Protein AF-W4RV74-F1 (afdb_monomer)

Foldseek 3Di:
DDKDKDQFQDPPAEEAEAEDDQPDDQCPCVVVCCVVPRRHIYMGDDDPDNPPDVPPPPPVVVVVD

Structure (mmCIF, N/CA/C/O backbone):
data_AF-W4RV74-F1
#
_entry.id   AF-W4RV74-F1
#
loop_
_atom_site.group_PDB
_atom_site.id
_atom_site.type_symbol
_atom_site.label_atom_id
_atom_site.label_alt_id
_atom_site.label_comp_id
_atom_site.label_asym_id
_atom_site.label_entity_id
_atom_site.label_seq_id
_atom_site.pdbx_PDB_ins_code
_atom_site.Cartn_x
_atom_site.Cartn_y
_atom_site.Cartn_z
_atom_site.occ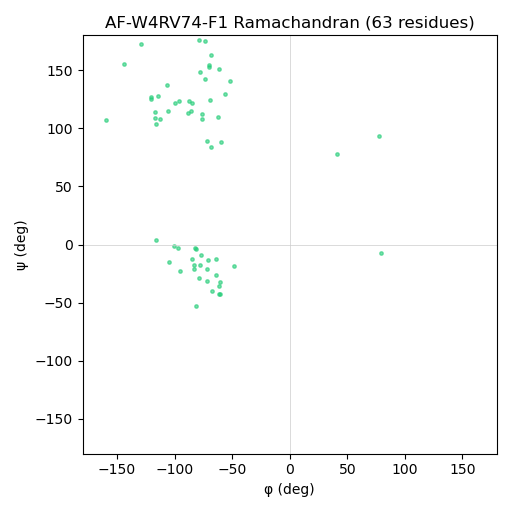upancy
_atom_site.B_iso_or_equiv
_atom_site.auth_seq_id
_atom_site.auth_comp_id
_atom_site.auth_asym_id
_atom_site.auth_atom_id
_atom_site.pdbx_PDB_model_num
ATOM 1 N N . MET A 1 1 ? 9.338 14.022 -3.576 1.00 61.12 1 MET A N 1
ATOM 2 C CA . MET A 1 1 ? 8.764 12.883 -2.829 1.00 61.12 1 MET A CA 1
ATOM 3 C C . MET A 1 1 ? 7.246 13.015 -2.814 1.00 61.12 1 MET A C 1
ATOM 5 O O . MET A 1 1 ? 6.743 13.990 -2.267 1.00 61.12 1 MET A O 1
ATOM 9 N N . LYS A 1 2 ? 6.529 12.107 -3.485 1.00 75.12 2 LYS A N 1
ATOM 10 C CA . LYS A 1 2 ? 5.057 12.047 -3.466 1.00 75.12 2 LYS A CA 1
ATOM 11 C C . LYS A 1 2 ? 4.641 10.849 -2.621 1.00 75.12 2 LYS A C 1
ATOM 13 O O . LYS A 1 2 ? 5.274 9.803 -2.707 1.00 75.12 2 LYS A O 1
ATOM 18 N N . HIS A 1 3 ? 3.630 11.015 -1.785 1.00 83.69 3 HIS A N 1
ATOM 19 C CA . HIS A 1 3 ? 3.069 9.930 -0.992 1.00 83.69 3 HIS A CA 1
ATOM 20 C C . HIS A 1 3 ? 1.560 10.118 -0.867 1.00 83.69 3 HIS A C 1
ATOM 22 O O . HIS A 1 3 ? 1.057 11.238 -0.976 1.00 83.69 3 HIS A O 1
ATOM 28 N N . ILE A 1 4 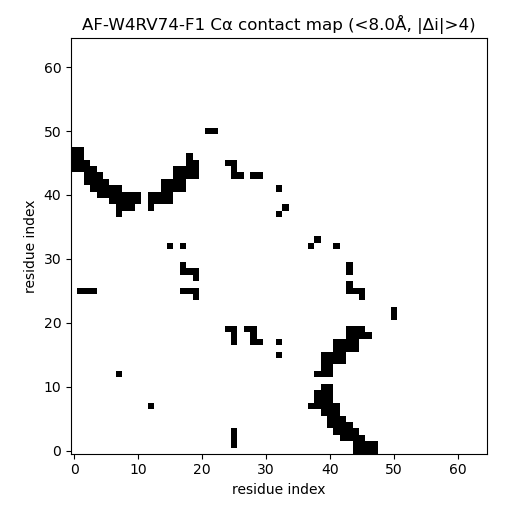? 0.860 9.016 -0.634 1.00 85.12 4 ILE A N 1
ATOM 29 C CA . ILE A 1 4 ? -0.568 8.976 -0.342 1.00 85.12 4 ILE A CA 1
ATOM 30 C C . ILE A 1 4 ? -0.720 8.331 1.022 1.00 85.12 4 ILE A C 1
ATOM 32 O O . ILE A 1 4 ? -0.216 7.234 1.255 1.00 85.12 4 ILE A O 1
ATOM 36 N N . PHE A 1 5 ? -1.423 9.017 1.914 1.00 89.00 5 PHE A N 1
ATOM 37 C CA . PHE A 1 5 ? -1.811 8.464 3.198 1.00 89.00 5 PHE A CA 1
ATOM 38 C C . PHE A 1 5 ? -3.332 8.390 3.275 1.00 89.00 5 PHE A C 1
ATOM 40 O O . PHE A 1 5 ? -4.008 9.418 3.311 1.00 89.00 5 PHE A O 1
ATOM 47 N N . ASN A 1 6 ? -3.856 7.169 3.329 1.00 87.00 6 ASN A N 1
ATOM 48 C CA . ASN A 1 6 ? -5.264 6.896 3.562 1.00 87.00 6 ASN A CA 1
ATOM 49 C C . ASN A 1 6 ? -5.423 6.385 4.989 1.00 87.00 6 ASN A C 1
ATOM 51 O O . ASN A 1 6 ? -4.918 5.321 5.351 1.00 87.00 6 ASN A O 1
ATOM 55 N N . LYS A 1 7 ? -6.128 7.161 5.810 1.00 86.56 7 LYS A N 1
ATOM 56 C CA . LYS A 1 7 ? -6.415 6.779 7.188 1.00 86.56 7 LYS A CA 1
ATOM 57 C C . LYS A 1 7 ? -7.395 5.605 7.195 1.00 86.56 7 LYS A C 1
ATOM 59 O O . LYS A 1 7 ? -8.482 5.707 6.631 1.00 86.56 7 LYS A O 1
ATOM 64 N N . GLY A 1 8 ? -7.000 4.520 7.850 1.00 86.06 8 GLY A N 1
ATOM 65 C CA . GLY A 1 8 ? -7.837 3.342 8.041 1.00 86.06 8 GLY A CA 1
ATOM 66 C C . GLY A 1 8 ? -9.007 3.619 8.981 1.00 86.06 8 GLY A C 1
ATOM 67 O O . GLY A 1 8 ? -9.006 4.589 9.746 1.00 86.06 8 GLY A O 1
ATOM 68 N N . LYS A 1 9 ? -10.010 2.742 8.941 1.00 86.88 9 LYS A N 1
ATOM 69 C CA . LYS A 1 9 ? -11.193 2.819 9.811 1.00 86.88 9 LYS A CA 1
ATOM 70 C C . LYS A 1 9 ? -10.854 2.447 11.254 1.00 86.88 9 LYS A C 1
ATOM 72 O O . LYS A 1 9 ? -11.453 2.987 12.182 1.00 86.88 9 LYS A O 1
ATOM 77 N N . VAL A 1 10 ? -9.881 1.554 11.443 1.00 88.69 10 VAL A N 1
ATOM 78 C CA . VAL A 1 10 ? -9.519 1.014 12.755 1.00 88.69 10 VAL A CA 1
ATOM 79 C C . VAL A 1 10 ? -8.114 1.494 13.145 1.00 88.69 10 VAL A C 1
ATOM 81 O O . VAL A 1 10 ? -7.125 1.027 12.585 1.00 88.69 10 VAL A O 1
ATOM 84 N N . PRO A 1 11 ? -7.983 2.412 14.120 1.00 80.88 11 PRO A N 1
ATOM 85 C CA . PRO A 1 11 ? -6.692 2.998 14.491 1.00 80.88 11 PRO A CA 1
ATOM 86 C C . PRO A 1 11 ? -5.743 2.028 15.211 1.00 80.88 11 PRO A C 1
ATOM 88 O O . PRO A 1 11 ? -4.566 2.334 15.357 1.00 80.88 11 PRO A O 1
ATOM 91 N N . THR A 1 12 ? -6.235 0.873 15.669 1.00 87.81 12 THR A N 1
ATOM 92 C CA . THR A 1 12 ? -5.416 -0.176 16.296 1.00 87.81 12 THR A CA 1
ATOM 93 C C . THR A 1 12 ? -4.767 -1.118 15.282 1.00 87.81 12 THR A C 1
ATOM 95 O O . THR A 1 12 ? -3.885 -1.890 15.656 1.00 87.81 12 THR A O 1
ATOM 98 N N . LYS A 1 13 ? -5.186 -1.073 14.011 1.00 86.75 13 LYS A N 1
ATOM 99 C CA . LYS A 1 13 ? -4.615 -1.904 12.950 1.00 86.75 13 LYS A CA 1
ATOM 100 C C . LYS A 1 13 ? -3.267 -1.347 12.472 1.00 86.75 13 LYS A C 1
ATOM 102 O O . LYS A 1 13 ? -3.063 -0.130 12.485 1.00 86.75 13 LYS A O 1
ATOM 107 N N . PRO A 1 14 ? -2.341 -2.222 12.041 1.00 87.25 14 PRO A N 1
ATOM 108 C CA . PRO A 1 14 ? -1.050 -1.795 11.515 1.00 87.25 14 PRO A CA 1
ATOM 109 C C . PRO A 1 14 ? -1.226 -0.924 10.266 1.00 87.25 14 PRO A C 1
ATOM 111 O O . PRO A 1 14 ? -2.188 -1.067 9.515 1.00 87.25 14 PRO A O 1
ATOM 114 N N . THR A 1 15 ? -0.284 -0.009 10.037 1.00 90.06 15 THR A N 1
ATOM 115 C CA . THR A 1 15 ? -0.258 0.786 8.802 1.00 90.06 15 THR A CA 1
ATOM 116 C C . THR A 1 15 ? 0.466 0.003 7.712 1.00 90.06 15 THR A C 1
ATOM 118 O O . THR A 1 15 ? 1.631 -0.356 7.878 1.00 90.06 15 THR A O 1
ATOM 121 N N . LEU A 1 16 ? -0.213 -0.249 6.598 1.00 88.00 16 LEU A N 1
ATOM 122 C CA . LEU A 1 16 ? 0.340 -0.893 5.416 1.00 88.00 16 LEU A CA 1
ATOM 123 C C . LEU A 1 16 ? 1.203 0.107 4.643 1.00 88.00 16 LEU A C 1
ATOM 125 O O . LEU A 1 16 ? 0.693 1.073 4.075 1.00 88.00 16 LEU A O 1
ATOM 129 N N . LEU A 1 17 ? 2.513 -0.132 4.622 1.00 88.38 17 LEU A N 1
ATOM 130 C CA . LEU A 1 17 ? 3.454 0.609 3.789 1.00 88.38 17 LEU A CA 1
ATOM 131 C C . LEU A 1 17 ? 3.514 -0.036 2.401 1.00 88.38 17 LEU A C 1
ATOM 133 O O . LEU A 1 17 ? 3.972 -1.170 2.263 1.00 88.38 17 LEU A O 1
ATOM 137 N N . LEU A 1 18 ? 3.068 0.689 1.377 1.00 86.62 18 LEU A N 1
ATOM 138 C CA . LEU A 1 18 ? 3.110 0.242 -0.011 1.00 86.62 18 LEU A CA 1
ATOM 139 C C . LEU A 1 18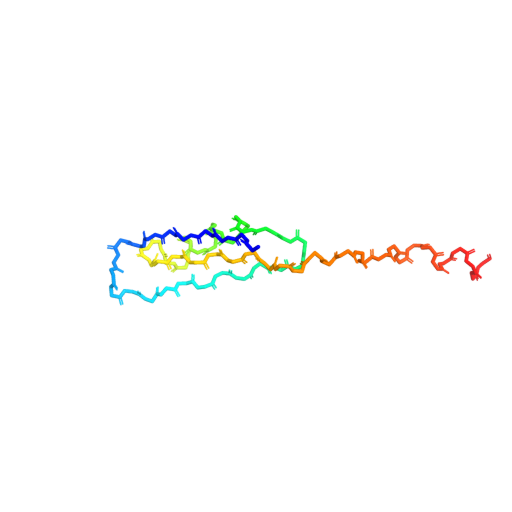 ? 4.307 0.865 -0.724 1.00 86.62 18 LEU A C 1
ATOM 141 O O . LEU A 1 18 ? 4.429 2.089 -0.819 1.00 86.62 18 LEU A O 1
ATOM 145 N N . LEU A 1 19 ? 5.170 -0.005 -1.239 1.00 85.00 19 LEU A N 1
ATOM 146 C CA . LEU A 1 19 ? 6.338 0.350 -2.034 1.00 85.00 19 LEU A CA 1
ATOM 147 C C . LEU A 1 19 ? 6.143 -0.239 -3.428 1.00 85.00 19 LEU A C 1
ATOM 149 O O . LEU A 1 19 ? 6.164 -1.457 -3.601 1.00 85.00 19 LEU A O 1
ATOM 153 N N . HIS A 1 20 ? 5.891 0.626 -4.408 1.00 81.94 20 HIS A N 1
ATOM 154 C CA . HIS A 1 20 ? 5.701 0.201 -5.792 1.00 81.94 20 HIS A CA 1
ATOM 155 C C . HIS A 1 20 ? 7.023 -0.298 -6.403 1.00 81.94 20 HIS A C 1
ATOM 157 O O . HIS A 1 20 ? 8.110 0.111 -5.993 1.00 81.94 20 HIS A O 1
ATOM 163 N N . GLY A 1 21 ? 6.930 -1.172 -7.409 1.00 75.00 21 GLY A N 1
ATOM 164 C CA . GLY A 1 21 ? 8.089 -1.624 -8.187 1.00 75.00 21 GLY A CA 1
ATOM 165 C C . GLY A 1 21 ? 8.618 -0.557 -9.155 1.00 75.00 21 GLY A C 1
ATOM 166 O O . GLY A 1 21 ? 8.024 0.515 -9.314 1.00 75.00 21 GLY A O 1
ATOM 167 N N . THR A 1 22 ? 9.732 -0.850 -9.830 1.00 74.12 22 THR A N 1
ATOM 168 C CA . THR A 1 22 ? 10.344 0.034 -10.836 1.00 74.12 22 THR A CA 1
ATOM 169 C C . THR A 1 22 ? 9.349 0.382 -11.948 1.00 74.12 22 THR A C 1
ATOM 171 O O . THR A 1 22 ? 8.701 -0.499 -12.505 1.00 74.12 22 THR A O 1
ATOM 174 N N . GLY A 1 23 ? 9.202 1.674 -12.258 1.00 70.62 23 GLY A N 1
ATOM 175 C CA . GLY A 1 23 ? 8.255 2.170 -13.268 1.00 70.62 23 GLY A CA 1
ATOM 176 C C . GLY A 1 23 ? 6.791 2.279 -12.811 1.00 70.62 23 GLY A C 1
ATOM 177 O O . GLY A 1 23 ? 5.983 2.847 -13.541 1.00 70.62 23 GLY A O 1
ATOM 178 N N . GLY A 1 24 ? 6.456 1.790 -11.613 1.00 74.94 24 GLY A N 1
ATOM 179 C CA . GLY A 1 24 ? 5.130 1.943 -11.013 1.00 74.94 24 GLY A CA 1
ATOM 180 C C . GLY A 1 24 ? 4.896 3.317 -10.378 1.00 74.94 24 GLY A C 1
ATOM 181 O O . GLY A 1 24 ? 5.786 4.173 -10.311 1.00 74.94 24 GLY A 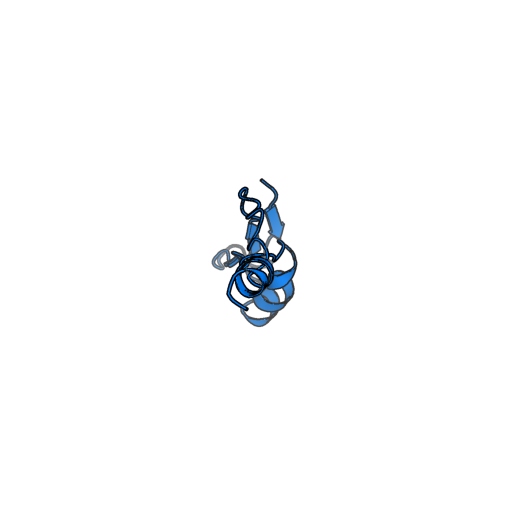O 1
ATOM 182 N N . ASN A 1 25 ? 3.679 3.527 -9.892 1.00 75.00 25 ASN A N 1
ATOM 183 C CA . ASN A 1 25 ? 3.257 4.728 -9.183 1.00 75.00 25 ASN A CA 1
ATOM 184 C C . ASN A 1 25 ? 2.560 4.390 -7.850 1.00 75.00 25 ASN A C 1
ATOM 186 O O . ASN A 1 25 ? 2.268 3.241 -7.524 1.00 75.00 25 ASN A O 1
ATOM 190 N N . GLU A 1 26 ? 2.288 5.425 -7.065 1.00 79.06 26 GLU A N 1
ATOM 191 C CA . GLU A 1 26 ? 1.680 5.358 -5.737 1.00 79.06 26 GLU A CA 1
ATOM 192 C C . GLU A 1 26 ? 0.231 4.817 -5.700 1.00 79.06 26 GLU A C 1
ATOM 194 O O . GLU A 1 26 ? -0.265 4.500 -4.617 1.00 79.06 26 GLU A O 1
ATOM 199 N N . LEU A 1 27 ? -0.451 4.690 -6.841 1.00 79.38 27 LEU A N 1
ATOM 200 C CA . LEU A 1 27 ? -1.818 4.166 -6.952 1.00 79.38 27 LEU A CA 1
ATOM 201 C C . LEU A 1 27 ? -1.865 2.672 -7.291 1.00 79.38 27 LEU A C 1
ATOM 203 O O . LEU A 1 27 ? -2.862 2.023 -6.976 1.00 79.38 27 LEU A O 1
ATOM 207 N N . ASP A 1 28 ? -0.805 2.115 -7.883 1.00 80.56 28 ASP A N 1
ATOM 208 C CA . ASP A 1 28 ? -0.807 0.747 -8.429 1.00 80.56 28 ASP A CA 1
ATOM 209 C C . ASP A 1 28 ? -1.091 -0.317 -7.362 1.00 80.56 28 ASP A C 1
ATOM 211 O O . ASP A 1 28 ? -1.717 -1.341 -7.630 1.00 80.56 28 ASP A O 1
ATOM 215 N N . LEU A 1 29 ? -0.653 -0.063 -6.128 1.00 81.88 29 LEU A N 1
ATOM 216 C CA . LEU A 1 29 ? -0.793 -0.997 -5.013 1.00 81.88 29 LEU A CA 1
ATOM 217 C C . LEU A 1 29 ? -1.999 -0.708 -4.109 1.00 81.88 29 LEU A C 1
ATOM 219 O O . LEU A 1 29 ? -2.255 -1.476 -3.182 1.00 81.88 29 LEU A O 1
ATOM 223 N N . LEU A 1 30 ? -2.766 0.359 -4.359 1.00 82.06 30 LEU A N 1
ATOM 224 C CA . LEU A 1 30 ? -3.958 0.662 -3.557 1.00 82.06 30 LEU A CA 1
ATOM 225 C C . LEU A 1 30 ? -5.026 -0.444 -3.624 1.00 82.06 30 LEU A C 1
ATOM 227 O O . LEU A 1 30 ? -5.549 -0.800 -2.565 1.00 82.06 30 LEU A O 1
ATOM 231 N N . PRO A 1 31 ? -5.331 -1.041 -4.796 1.00 85.06 31 PRO A N 1
ATOM 232 C CA . PRO A 1 31 ? -6.259 -2.167 -4.859 1.00 85.06 31 PRO A CA 1
ATOM 233 C C . PRO A 1 31 ? -5.761 -3.372 -4.053 1.00 85.06 31 PRO A C 1
ATOM 235 O O . PRO A 1 31 ? -6.554 -4.044 -3.402 1.00 85.06 31 PRO A O 1
ATOM 238 N N . LEU A 1 32 ? -4.443 -3.609 -4.040 1.00 82.38 32 LEU A N 1
ATOM 239 C CA . LEU A 1 32 ? -3.838 -4.713 -3.297 1.00 82.38 32 LEU A CA 1
ATOM 240 C C . LEU A 1 32 ? -3.964 -4.515 -1.782 1.00 82.38 32 LEU A C 1
ATOM 242 O O . LEU A 1 32 ? -4.283 -5.461 -1.069 1.00 82.38 32 LEU A O 1
ATOM 246 N N . ALA A 1 33 ? -3.780 -3.288 -1.288 1.00 84.00 33 ALA A N 1
ATOM 247 C CA . ALA A 1 33 ? -3.999 -2.985 0.125 1.00 84.00 33 ALA A CA 1
ATOM 248 C C . ALA A 1 33 ? -5.443 -3.256 0.556 1.00 84.00 33 ALA A C 1
ATOM 250 O O . ALA A 1 33 ? -5.648 -3.879 1.592 1.00 84.00 33 ALA A O 1
ATOM 251 N N . GLY A 1 34 ? -6.427 -2.878 -0.269 1.00 84.44 34 GLY A N 1
ATOM 252 C CA . GLY A 1 34 ? -7.838 -3.172 -0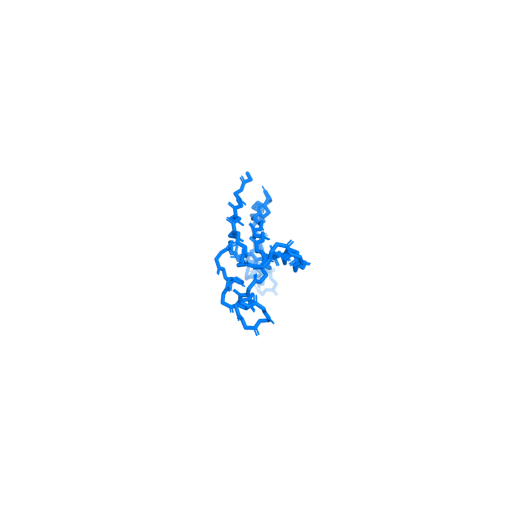.004 1.00 84.44 34 GLY A CA 1
ATOM 253 C C . GLY A 1 34 ? -8.176 -4.668 -0.000 1.00 84.44 34 GLY A C 1
ATOM 254 O O . GLY A 1 34 ? -9.113 -5.072 0.677 1.00 84.44 34 GLY A O 1
ATOM 255 N N . MET A 1 35 ? -7.413 -5.498 -0.721 1.00 86.69 35 MET A N 1
ATOM 256 C CA . MET A 1 35 ? -7.569 -6.959 -0.689 1.00 86.69 35 MET A CA 1
ATOM 257 C C . MET A 1 35 ? -6.930 -7.605 0.547 1.00 86.69 35 MET A C 1
ATOM 259 O O . MET A 1 35 ? -7.374 -8.671 0.965 1.00 86.69 35 MET A O 1
ATOM 263 N N . ILE A 1 36 ? -5.880 -6.995 1.105 1.00 86.00 36 ILE A N 1
ATOM 264 C CA . ILE A 1 36 ? -5.190 -7.498 2.301 1.00 86.00 36 ILE A CA 1
ATOM 265 C C . ILE A 1 36 ? -5.954 -7.090 3.563 1.00 86.00 36 ILE A C 1
ATOM 267 O O . ILE A 1 36 ? -6.255 -7.941 4.397 1.00 86.00 36 ILE A O 1
ATOM 271 N N . ASP A 1 37 ? -6.249 -5.797 3.709 1.00 86.00 37 ASP A N 1
ATOM 272 C CA . ASP A 1 37 ? -6.996 -5.246 4.841 1.00 86.00 37 ASP A CA 1
ATOM 273 C C . ASP A 1 37 ? -7.593 -3.881 4.458 1.00 86.00 37 ASP A C 1
ATOM 275 O O . ASP A 1 37 ? -6.880 -2.879 4.357 1.00 86.00 37 ASP A O 1
ATOM 279 N N . ASP A 1 38 ? -8.911 -3.828 4.252 1.00 86.38 38 ASP A N 1
ATOM 280 C CA . ASP A 1 38 ? -9.632 -2.611 3.859 1.00 86.38 38 ASP A CA 1
ATOM 281 C C . ASP A 1 38 ? -9.853 -1.622 5.020 1.00 86.38 38 ASP A C 1
ATOM 283 O O . ASP A 1 38 ? -10.306 -0.492 4.809 1.00 86.38 38 ASP A O 1
ATOM 287 N N . GLU A 1 39 ? -9.549 -2.027 6.255 1.00 87.31 39 GLU A N 1
ATOM 288 C CA . GLU A 1 39 ? -9.722 -1.201 7.449 1.00 87.31 39 GLU A CA 1
ATOM 289 C C . GLU A 1 39 ? -8.404 -0.644 7.994 1.00 87.31 39 GLU A C 1
ATOM 291 O O . GLU A 1 39 ? -8.428 0.274 8.825 1.00 87.31 39 GLU A O 1
ATOM 296 N N . ALA A 1 40 ? -7.270 -1.189 7.550 1.00 89.44 40 ALA A N 1
ATOM 297 C CA . ALA A 1 40 ? -5.937 -0.732 7.911 1.00 89.44 40 ALA A CA 1
ATOM 298 C C . ALA A 1 40 ? -5.616 0.638 7.292 1.00 89.44 40 ALA A C 1
ATOM 300 O O . ALA A 1 40 ? -6.141 1.032 6.251 1.00 89.44 40 ALA A O 1
ATOM 301 N N . SER A 1 41 ? -4.731 1.391 7.949 1.00 91.06 41 SER A N 1
ATOM 302 C CA . SER A 1 41 ? -4.208 2.626 7.353 1.00 91.06 41 SER A CA 1
ATOM 303 C C . SER A 1 41 ? -3.218 2.278 6.251 1.00 91.06 41 SER A C 1
ATOM 305 O O . SER A 1 41 ? -2.439 1.344 6.405 1.00 91.06 41 SER A O 1
ATOM 307 N N . VAL A 1 42 ? -3.213 3.035 5.160 1.00 90.31 42 VAL A N 1
ATOM 308 C CA . VAL A 1 42 ? -2.350 2.776 4.004 1.00 90.31 42 VAL A CA 1
ATOM 309 C C . VAL A 1 42 ? -1.454 3.981 3.764 1.00 90.31 42 VAL A C 1
ATOM 311 O O . VAL A 1 42 ? -1.938 5.099 3.598 1.00 90.31 42 VAL A O 1
ATOM 314 N N . LEU A 1 43 ? -0.145 3.747 3.721 1.00 89.38 43 LEU A N 1
ATOM 315 C CA . LEU A 1 43 ? 0.865 4.720 3.330 1.00 89.38 43 LEU A CA 1
ATOM 316 C C . LEU A 1 43 ? 1.544 4.225 2.053 1.00 89.38 43 LEU A C 1
ATOM 318 O O . LEU A 1 43 ? 2.376 3.326 2.097 1.00 89.38 43 LEU A O 1
ATOM 322 N N . SER A 1 44 ? 1.195 4.811 0.916 1.00 85.81 44 SER A N 1
ATOM 323 C CA . SER A 1 44 ? 1.854 4.543 -0.360 1.00 85.81 44 SER A CA 1
ATOM 324 C C . SER A 1 44 ? 2.911 5.602 -0.622 1.00 85.81 44 SER A C 1
ATOM 326 O O . SER A 1 44 ? 2.610 6.798 -0.612 1.00 85.81 44 SER A O 1
ATOM 328 N N . VAL A 1 45 ? 4.158 5.185 -0.829 1.00 84.19 45 VAL A N 1
ATOM 329 C CA . VAL A 1 45 ? 5.283 6.103 -1.036 1.00 84.19 45 VAL A CA 1
ATOM 330 C C . VAL A 1 45 ? 5.814 5.935 -2.446 1.00 84.19 45 VAL A C 1
ATOM 332 O O . VAL A 1 45 ? 6.177 4.834 -2.857 1.00 84.19 45 VAL A O 1
ATOM 335 N N . ARG A 1 46 ? 5.921 7.050 -3.170 1.00 77.75 46 ARG A N 1
ATOM 336 C CA . ARG A 1 46 ? 6.647 7.090 -4.431 1.00 77.75 46 ARG A CA 1
ATOM 337 C C . ARG A 1 46 ? 8.118 7.376 -4.172 1.00 77.75 46 ARG A C 1
ATOM 339 O O . ARG A 1 46 ? 8.459 8.415 -3.592 1.00 77.75 46 ARG A O 1
ATOM 346 N N . GLY A 1 47 ? 8.981 6.481 -4.649 1.00 73.00 47 GLY A N 1
ATOM 347 C CA . GLY A 1 47 ? 10.427 6.688 -4.636 1.00 73.00 47 GLY A CA 1
ATOM 348 C C . GLY A 1 47 ? 10.800 8.033 -5.272 1.00 73.00 47 GLY A C 1
ATOM 349 O O . GLY A 1 47 ? 10.198 8.466 -6.253 1.00 73.00 47 GLY A O 1
ATOM 350 N N . ASN A 1 48 ? 11.780 8.733 -4.693 1.00 65.12 48 ASN A N 1
ATOM 351 C CA . ASN A 1 48 ? 12.268 10.006 -5.243 1.00 65.12 48 ASN A CA 1
ATOM 352 C C . ASN A 1 48 ? 13.279 9.804 -6.387 1.00 65.12 48 ASN A C 1
ATOM 354 O O . ASN A 1 48 ? 13.728 10.779 -6.984 1.00 65.12 48 ASN A O 1
ATOM 358 N N . VAL A 1 49 ? 13.638 8.549 -6.663 1.00 66.75 49 VAL A N 1
ATOM 359 C CA . VAL A 1 49 ? 14.485 8.156 -7.784 1.00 66.75 49 VAL A CA 1
ATOM 360 C C . VAL A 1 49 ? 13.574 7.928 -8.981 1.00 66.75 49 VAL A C 1
ATOM 362 O O . VAL A 1 49 ? 12.749 7.015 -8.992 1.00 66.75 49 VAL A O 1
ATOM 365 N N . LEU A 1 50 ? 13.706 8.790 -9.982 1.00 56.69 50 LEU A N 1
ATOM 366 C CA . LEU A 1 50 ? 13.352 8.406 -11.337 1.00 56.69 50 LEU A CA 1
ATOM 367 C C . LEU A 1 50 ? 14.500 7.519 -11.798 1.00 56.69 50 LEU A C 1
ATOM 369 O O . LEU A 1 50 ? 15.604 8.021 -11.997 1.00 56.69 50 LEU A O 1
ATOM 373 N N . GLU A 1 51 ? 14.267 6.214 -11.918 1.00 54.09 51 GLU A N 1
ATOM 374 C CA . GLU A 1 51 ? 15.165 5.383 -12.713 1.00 54.09 51 GLU A CA 1
ATOM 375 C C . GLU A 1 51 ? 14.981 5.813 -14.167 1.00 54.09 51 GLU A C 1
ATOM 377 O O . GLU A 1 51 ? 14.149 5.296 -14.911 1.00 54.09 51 GLU A O 1
ATOM 382 N N . THR A 1 52 ? 15.690 6.874 -14.542 1.00 48.00 52 THR A N 1
ATOM 383 C CA . THR A 1 52 ? 15.949 7.171 -15.937 1.00 48.00 52 THR A CA 1
ATOM 384 C C . THR A 1 52 ? 16.759 6.009 -16.479 1.00 48.00 52 THR A C 1
ATOM 386 O O . THR A 1 52 ? 17.925 5.840 -16.141 1.00 48.00 52 THR A O 1
ATOM 389 N N . GLU A 1 53 ? 16.076 5.248 -17.328 1.00 49.19 53 GLU A N 1
ATOM 390 C CA . GLU A 1 53 ? 16.636 4.391 -18.358 1.00 49.19 53 GLU A CA 1
ATOM 391 C C . GLU A 1 53 ? 17.210 3.052 -17.861 1.00 49.19 53 GLU A C 1
ATOM 393 O O . GLU A 1 53 ? 18.412 2.864 -17.699 1.00 49.19 53 GLU A O 1
ATOM 398 N N . CYS A 1 54 ? 16.362 2.017 -17.897 1.00 47.09 54 CYS A N 1
ATOM 399 C CA . CYS A 1 54 ? 16.776 0.882 -18.717 1.00 47.09 54 CYS A CA 1
ATOM 400 C C . CYS A 1 54 ? 16.935 1.444 -20.136 1.00 47.09 54 CYS A C 1
ATOM 402 O O . CYS A 1 54 ? 15.962 1.569 -20.884 1.00 47.09 54 CYS A O 1
ATOM 404 N N . GLN A 1 55 ? 18.136 1.939 -20.436 1.00 44.06 55 GLN A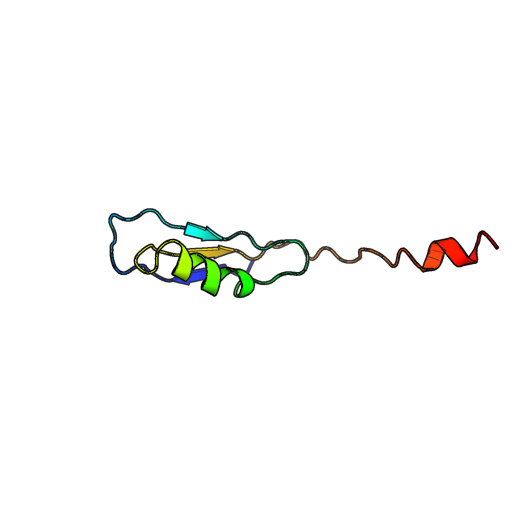 N 1
ATOM 405 C CA . GLN A 1 55 ? 18.475 2.462 -21.743 1.00 44.06 55 GLN A CA 1
ATOM 406 C C . GLN A 1 55 ? 18.568 1.253 -22.65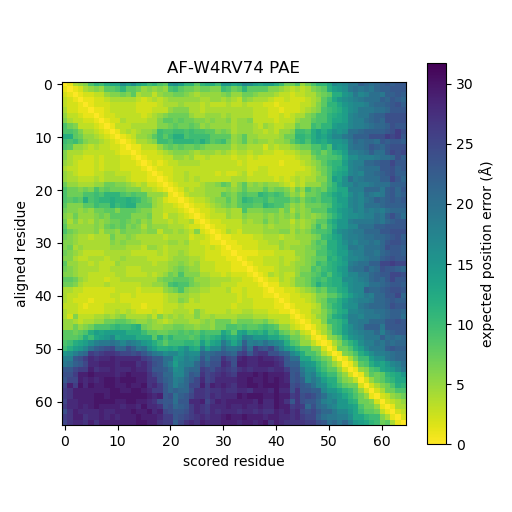9 1.00 44.06 55 GLN A C 1
ATOM 408 O O . GLN A 1 55 ? 19.592 0.592 -22.744 1.00 44.06 55 GLN A O 1
ATOM 413 N N . ASP A 1 56 ? 17.420 0.921 -23.238 1.00 53.88 56 ASP A N 1
ATOM 414 C CA . ASP A 1 56 ? 17.278 0.283 -24.532 1.00 53.88 56 ASP A CA 1
ATOM 415 C C . ASP A 1 56 ? 18.310 -0.832 -24.789 1.00 53.88 56 ASP A C 1
ATOM 417 O O . ASP A 1 56 ? 19.266 -0.659 -25.547 1.00 53.88 56 ASP A O 1
ATOM 421 N N . PHE A 1 57 ? 18.079 -2.014 -24.200 1.00 53.06 57 PHE A N 1
ATOM 422 C CA . PHE A 1 57 ? 18.809 -3.250 -24.531 1.00 53.06 57 PHE A CA 1
ATOM 423 C C . PHE A 1 57 ? 18.884 -3.497 -26.054 1.00 53.06 57 PHE A C 1
ATOM 425 O O . PHE A 1 57 ? 19.735 -4.247 -26.517 1.00 53.06 57 PHE A O 1
ATOM 432 N N . SER A 1 58 ? 18.029 -2.852 -26.858 1.00 55.91 58 SER A N 1
ATOM 433 C CA . SER A 1 58 ? 18.027 -2.968 -28.315 1.00 55.91 58 SER A CA 1
ATOM 434 C C . SER A 1 58 ? 19.196 -2.273 -29.032 1.00 55.91 58 SER A C 1
ATOM 436 O O . SER A 1 58 ? 19.514 -2.662 -30.158 1.00 55.91 58 SER A O 1
ATOM 438 N N . LYS A 1 59 ? 19.877 -1.286 -28.427 1.00 44.69 59 LYS A N 1
A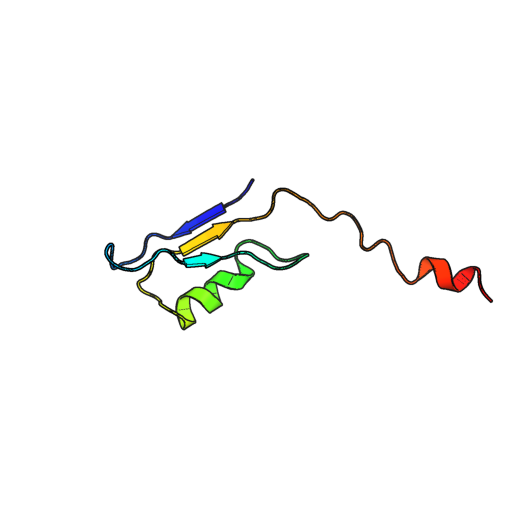TOM 439 C CA . LYS A 1 59 ? 20.897 -0.494 -29.148 1.00 44.69 59 LYS A CA 1
ATOM 440 C C . LYS A 1 59 ? 22.280 -1.140 -29.223 1.00 44.69 59 LYS A C 1
ATOM 442 O O . LYS A 1 59 ? 23.034 -0.815 -30.139 1.00 44.69 59 LYS A O 1
ATOM 447 N N . ASP A 1 60 ? 22.596 -2.084 -28.339 1.00 51.50 60 ASP A N 1
ATOM 448 C CA . ASP A 1 60 ? 23.888 -2.787 -28.370 1.00 51.50 60 ASP A CA 1
ATOM 449 C C . ASP A 1 60 ? 23.922 -3.970 -29.352 1.00 51.50 60 ASP A C 1
ATOM 451 O O . ASP A 1 60 ? 24.996 -4.371 -29.795 1.00 51.50 60 ASP A O 1
ATOM 455 N N . TRP A 1 61 ? 22.769 -4.480 -29.798 1.00 46.62 61 TRP A N 1
ATOM 456 C CA . TRP A 1 61 ? 22.720 -5.589 -30.763 1.00 46.62 61 TRP A CA 1
ATOM 457 C C . TRP A 1 61 ? 22.987 -5.170 -32.215 1.00 46.62 61 TRP A C 1
ATOM 459 O O . TRP A 1 61 ? 23.356 -6.013 -33.026 1.00 46.62 61 TRP A O 1
ATOM 469 N N . GLN A 1 62 ? 22.877 -3.880 -32.555 1.00 50.97 62 GLN A N 1
ATOM 470 C CA . GLN A 1 62 ? 23.223 -3.383 -33.898 1.00 50.97 62 GLN A CA 1
ATOM 471 C C . GLN A 1 62 ? 24.725 -3.131 -34.104 1.00 50.97 62 GLN A C 1
ATOM 473 O O . GLN A 1 62 ? 25.130 -2.760 -35.200 1.00 50.97 62 GLN A O 1
ATOM 478 N N . LYS A 1 63 ? 25.567 -3.320 -33.079 1.00 49.66 63 LYS A N 1
ATOM 479 C CA . LYS A 1 63 ? 27.034 -3.237 -33.214 1.00 49.66 63 LYS A CA 1
ATOM 480 C C . LYS A 1 63 ? 27.721 -4.603 -33.302 1.00 49.66 63 LYS A C 1
ATOM 482 O O . LYS A 1 63 ? 28.942 -4.650 -33.414 1.00 49.66 63 LYS A O 1
ATOM 487 N N . VAL A 1 64 ? 26.956 -5.694 -33.228 1.00 54.75 64 VAL A N 1
ATOM 488 C CA . VAL A 1 64 ? 27.473 -7.076 -33.182 1.00 54.75 64 VAL A CA 1
ATOM 489 C C . VAL A 1 64 ? 27.055 -7.898 -34.417 1.00 54.75 64 VAL A C 1
ATOM 491 O O . VAL A 1 64 ? 27.410 -9.069 -34.521 1.00 54.75 64 VAL A O 1
ATOM 494 N N . PHE A 1 65 ? 26.379 -7.283 -35.392 1.00 50.53 65 PHE A N 1
ATOM 495 C CA . PHE A 1 65 ? 26.116 -7.860 -36.714 1.00 50.53 65 PHE A CA 1
ATOM 496 C C . PHE A 1 65 ? 26.530 -6.897 -37.822 1.00 50.53 65 PHE A C 1
ATOM 498 O O . PHE A 1 65 ? 26.270 -5.683 -37.661 1.00 50.53 65 PHE A O 1
#

pLDDT: mean 74.71, std 15.08, range [44.06, 91.06]

Solvent-accessible surface area (backbone atoms only — not comparable to full-atom values): 4118 Å² total; per-residue (Å²): 119,55,71,47,78,48,84,31,80,40,87,88,46,68,70,46,75,43,74,58,61,93,94,59,49,56,64,76,53,50,66,54,44,51,73,75,45,71,41,31,20,37,38,21,43,35,73,78,69,76,82,78,62,90,71,55,82,71,67,66,60,68,77,76,106

Radius of gyration: 17.67 Å; Cα contacts (8 Å, |Δi|>4): 94; chains: 1; bounding box: 39×21×53 Å

Organism: NCBI:txid1294265

Mean predicted aligned error: 11.16 Å

Nearest PDB structures (foldseek):
  2h1i-assembly1_A  TM=9.774E-01  e=5.912E-05  Bacillus cereus ATCC 14579
  4q3l-assembly2_F 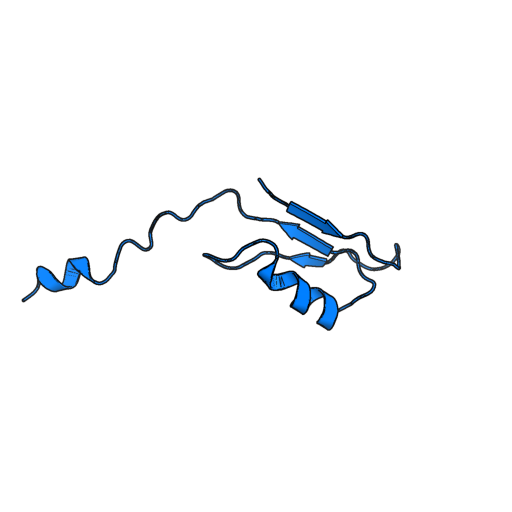 TM=5.995E-01  e=1.196E+00  unidentified
  2cb9-assembly1_A  TM=6.239E-01  e=5.765E+00  Bacillus subtilis
  7rr5-assembly1_R  TM=3.658E-01  e=4.385E+00  Saccharomyces cerevisiae

Secondary structure (DSSP, 8-state):
-EEEEE--S-TTSPEEEEE--TT--TTTTHHHHHHH-SSSEEEEEE-S--------TTSSGGG--

Sequence (65 aa):
MKHIFNKGKVPTKPTLLLLHGTGGNELDLLPLAGMIDDEASVLSVRGNVLETECQDFSKDWQKVF

InterPro domains:
  IPR029058 Alpha/Beta hydrolase fold [G3DSA:3.40.50.1820] (1-64)
  IPR029058 Alpha/Beta hydrolase fold [SSF53474] (2-51)